Protein AF-A0ABD2J042-F1 (afdb_monom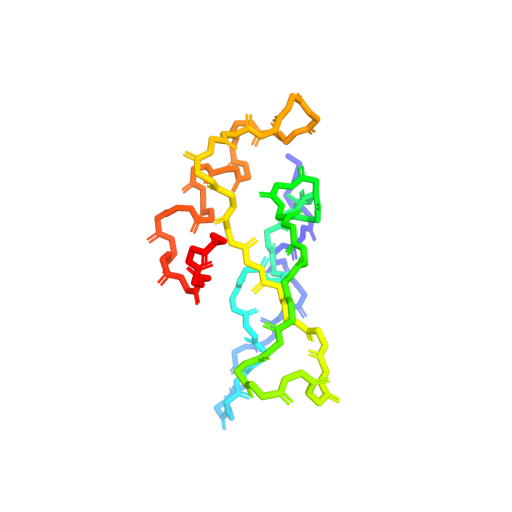er_lite)

Foldseek 3Di:
DPPQQPPDDPDPDPDPDPLSSQPPLVQQWDWDQDVVRPDIDIAGEPDGHPSHDPVSNVVCVVSVPGHYD

Radius of gyration: 13.02 Å; chains: 1; bounding box: 36×30×23 Å

Secondary structure (DSSP, 8-state):
---SSTT----SS-PSPGGGGSTTGGGG-EEEEPTTSSSEEEEB-SS--TTS-HHHHHHHHHHT-SPB-

Organism: Heterodera schachtii (NCBI:txid97005)

Sequence (69 aa):
MLLCALLYPIIIGVGPPAYLAICQWKDCVDEKPAPGGSHTMICLPATRPAQCPEEAWN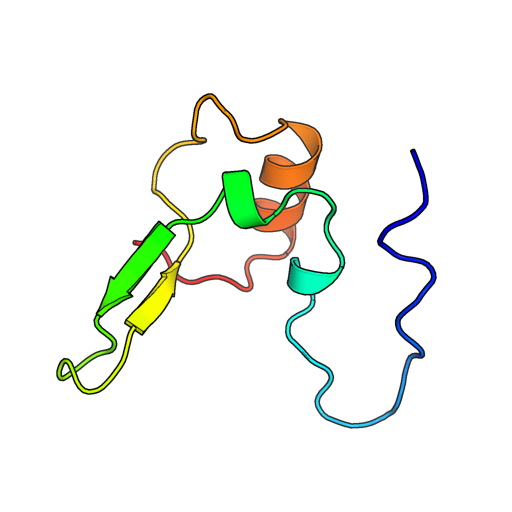QLTELNELEPC

Structure (mmCIF, N/CA/C/O backbone):
data_AF-A0ABD2J042-F1
#
_entry.id   AF-A0ABD2J042-F1
#
loop_
_atom_site.group_PDB
_atom_site.id
_atom_site.type_symbol
_atom_site.label_atom_id
_atom_site.label_alt_id
_atom_site.label_comp_id
_atom_site.label_asym_id
_atom_site.label_entity_id
_atom_site.label_seq_id
_atom_site.pdbx_PDB_ins_code
_atom_site.Cartn_x
_atom_site.Cartn_y
_atom_site.Cartn_z
_atom_site.occupancy
_atom_site.B_iso_or_equiv
_atom_site.auth_seq_id
_atom_site.auth_comp_id
_atom_site.auth_asym_id
_atom_site.auth_atom_id
_atom_site.pdbx_PDB_model_num
ATOM 1 N N . MET A 1 1 ? -19.310 -6.997 1.216 1.00 50.97 1 MET A N 1
ATOM 2 C CA . MET A 1 1 ? -19.400 -6.641 -0.218 1.00 50.97 1 MET A CA 1
ATOM 3 C C . MET A 1 1 ? -18.308 -7.419 -0.943 1.00 50.97 1 MET A C 1
ATOM 5 O O . MET A 1 1 ? -17.172 -6.987 -0.998 1.00 50.97 1 MET A O 1
ATOM 9 N N . LEU A 1 2 ? -18.648 -8.640 -1.364 1.00 50.34 2 LEU A N 1
ATOM 10 C CA . LEU A 1 2 ? -17.748 -9.766 -1.664 1.00 50.34 2 LEU A CA 1
ATOM 11 C C . LEU A 1 2 ? -17.343 -9.858 -3.160 1.00 50.34 2 LEU A C 1
ATOM 13 O O . LEU A 1 2 ? -17.252 -10.952 -3.705 1.00 50.34 2 LEU A O 1
ATOM 17 N N . LEU A 1 3 ? -17.182 -8.731 -3.869 1.00 57.22 3 LEU A N 1
ATOM 18 C CA . LEU A 1 3 ? -17.084 -8.742 -5.344 1.00 57.22 3 LEU A CA 1
ATOM 19 C C . LEU A 1 3 ? -15.662 -8.637 -5.929 1.00 57.22 3 LEU A C 1
ATOM 21 O O . LEU A 1 3 ? -15.485 -9.046 -7.071 1.00 57.22 3 LEU A O 1
ATOM 25 N N . CYS A 1 4 ? -14.645 -8.145 -5.209 1.00 62.00 4 CYS A N 1
ATOM 26 C CA . CYS A 1 4 ? -13.325 -7.914 -5.835 1.00 62.00 4 CYS A CA 1
ATOM 27 C C . CYS A 1 4 ? -12.440 -9.170 -5.947 1.00 62.00 4 CYS A C 1
ATOM 29 O O . CYS A 1 4 ? -11.624 -9.253 -6.859 1.00 62.00 4 CYS A O 1
ATOM 31 N N . ALA A 1 5 ? -12.625 -10.171 -5.077 1.00 55.22 5 ALA A N 1
ATOM 32 C CA . ALA A 1 5 ? -11.753 -11.351 -5.008 1.00 55.22 5 ALA A CA 1
ATOM 33 C C . ALA A 1 5 ? -12.174 -12.525 -5.920 1.00 55.22 5 ALA A C 1
ATOM 35 O O . ALA A 1 5 ? -11.407 -13.464 -6.108 1.00 55.22 5 ALA A O 1
ATOM 36 N N . LEU A 1 6 ? -13.381 -12.502 -6.498 1.00 57.78 6 LEU A N 1
ATOM 37 C CA . LEU A 1 6 ? -13.950 -13.655 -7.219 1.00 57.78 6 LEU A CA 1
ATOM 38 C C . LEU A 1 6 ? -13.526 -13.762 -8.698 1.00 57.78 6 LEU A C 1
ATOM 40 O O . LEU A 1 6 ? -14.002 -14.656 -9.395 1.00 57.78 6 LEU A O 1
ATOM 44 N N . LEU A 1 7 ? -12.660 -12.869 -9.195 1.00 55.81 7 LEU A N 1
ATOM 45 C CA . LEU A 1 7 ? -12.321 -12.783 -10.625 1.00 55.81 7 LEU A CA 1
ATOM 46 C C . LEU A 1 7 ? -10.900 -13.229 -10.998 1.00 55.81 7 LEU A C 1
ATOM 48 O O . LEU A 1 7 ? -10.607 -13.272 -12.191 1.00 55.81 7 LEU A O 1
ATOM 52 N N . TYR A 1 8 ? -10.025 -13.575 -10.045 1.00 57.50 8 TYR A N 1
ATOM 53 C CA . TYR A 1 8 ? -8.666 -14.018 -10.379 1.00 57.50 8 TYR A CA 1
ATOM 54 C C . TYR A 1 8 ? -8.537 -15.546 -10.339 1.00 57.50 8 TYR A C 1
ATOM 56 O O . TYR A 1 8 ? -8.444 -16.121 -9.252 1.00 57.50 8 TYR A O 1
ATOM 64 N N . PRO A 1 9 ? -8.543 -16.242 -11.496 1.00 54.56 9 PRO A N 1
ATOM 65 C CA . PRO A 1 9 ? -8.208 -17.658 -11.523 1.00 54.56 9 PRO A CA 1
ATOM 66 C C . PRO A 1 9 ? -6.769 -17.850 -11.027 1.00 54.56 9 PRO A C 1
ATOM 68 O O . PRO A 1 9 ? -5.872 -17.084 -11.379 1.00 54.56 9 PRO A O 1
ATOM 71 N N . ILE A 1 10 ? -6.550 -18.892 -10.222 1.00 57.19 10 ILE A N 1
ATOM 72 C CA . ILE A 1 10 ? -5.224 -19.331 -9.770 1.00 57.19 10 ILE A CA 1
ATOM 73 C C . ILE A 1 10 ? -4.513 -19.948 -10.985 1.00 57.19 10 ILE A C 1
ATOM 75 O O . ILE A 1 10 ? -4.520 -21.162 -11.180 1.00 57.19 10 ILE A O 1
ATOM 79 N N . ILE A 1 11 ? -3.983 -19.113 -11.879 1.00 54.28 11 ILE A N 1
ATOM 80 C CA . ILE A 1 11 ? -3.176 -19.568 -13.014 1.00 54.28 11 ILE A CA 1
ATOM 81 C C . ILE A 1 11 ? -1.747 -19.739 -12.501 1.00 54.28 11 ILE A C 1
ATOM 83 O O . ILE A 1 11 ? -1.198 -18.816 -11.905 1.00 54.28 11 ILE A O 1
ATOM 87 N N . ILE A 1 12 ? -1.137 -20.907 -12.725 1.00 56.72 12 ILE A N 1
ATOM 88 C CA . ILE A 1 12 ? 0.279 -21.163 -12.415 1.00 56.72 12 ILE A CA 1
ATOM 89 C C . ILE A 1 12 ? 1.135 -20.414 -13.451 1.00 56.72 12 ILE A C 1
ATOM 91 O O . ILE A 1 12 ? 1.637 -20.968 -14.422 1.00 56.72 12 ILE A O 1
ATOM 95 N N . GLY A 1 13 ? 1.215 -19.108 -13.256 1.00 55.66 13 GLY A N 1
ATOM 96 C CA . GLY A 1 13 ? 2.124 -18.130 -13.837 1.00 55.66 13 GLY A CA 1
ATOM 97 C C . GLY A 1 13 ? 2.349 -17.079 -12.749 1.00 55.66 13 GLY A C 1
ATOM 98 O O . GLY A 1 13 ? 1.597 -17.060 -11.775 1.00 55.66 13 GLY A O 1
ATOM 99 N N . VAL A 1 14 ? 3.381 -16.237 -12.847 1.00 63.94 14 VAL A N 1
ATOM 100 C CA . VAL A 1 14 ? 3.528 -15.115 -11.902 1.00 63.94 14 VAL A CA 1
ATOM 101 C C . VAL A 1 14 ? 2.299 -14.232 -12.096 1.00 63.94 14 VAL A C 1
ATOM 103 O O . VAL A 1 14 ? 2.198 -13.509 -13.086 1.00 63.94 14 VAL A O 1
ATOM 106 N N . GLY A 1 15 ? 1.307 -14.418 -11.226 1.00 67.12 15 GLY A N 1
ATOM 107 C CA . GLY A 1 15 ? 0.065 -13.671 -11.249 1.00 67.12 15 GLY A CA 1
ATOM 108 C C . GLY A 1 15 ? 0.363 -12.190 -11.065 1.00 67.12 15 GLY A C 1
ATOM 109 O O . GLY A 1 15 ? 1.480 -11.816 -10.693 1.00 67.12 15 GLY A O 1
ATOM 110 N N . PRO A 1 16 ? -0.612 -11.318 -11.329 1.00 81.88 16 PRO A N 1
ATOM 111 C CA . PRO A 1 16 ? -0.442 -9.940 -10.910 1.00 81.88 16 PRO A CA 1
ATOM 112 C C . PRO A 1 16 ? -0.220 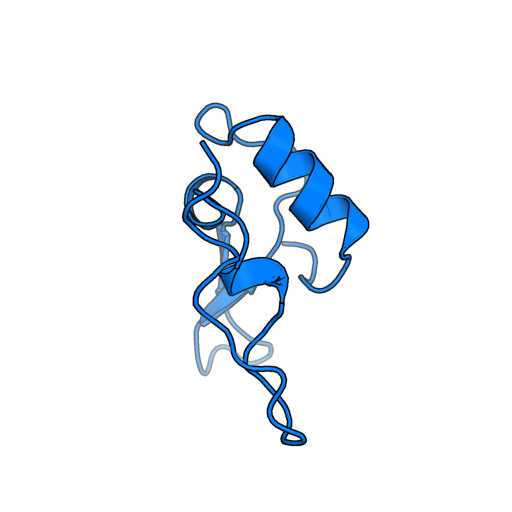-9.867 -9.391 1.00 81.88 16 PRO A C 1
ATOM 114 O O . PRO A 1 16 ? -0.516 -10.831 -8.674 1.00 81.88 16 PRO A O 1
ATOM 117 N N . PRO A 1 17 ? 0.204 -8.700 -8.895 1.00 86.88 17 PRO A N 1
ATOM 118 C CA . PRO A 1 17 ? 0.278 -8.474 -7.468 1.00 86.88 17 PRO A CA 1
ATOM 119 C C . PRO A 1 17 ? -1.039 -8.795 -6.755 1.00 86.88 17 PRO A C 1
ATOM 121 O O . PRO A 1 17 ? -2.123 -8.441 -7.238 1.00 86.88 17 PRO A O 1
ATOM 124 N N . ALA A 1 18 ? -0.949 -9.456 -5.604 1.00 87.94 18 ALA A N 1
ATOM 125 C CA . ALA A 1 18 ? -2.106 -9.911 -4.838 1.00 87.94 18 ALA A CA 1
ATOM 126 C C . ALA A 1 18 ? -2.957 -8.737 -4.337 1.00 87.94 18 ALA A C 1
ATOM 128 O O . ALA A 1 18 ? -4.188 -8.832 -4.312 1.00 87.94 18 ALA A O 1
ATOM 129 N N . TYR A 1 19 ? -2.330 -7.599 -4.021 1.00 89.25 19 TYR A N 1
ATOM 130 C CA . TYR A 1 19 ? -3.047 -6.403 -3.576 1.00 89.25 19 TYR A CA 1
ATOM 131 C C . TYR A 1 19 ? -4.073 -5.872 -4.593 1.00 89.25 19 TYR A C 1
ATOM 133 O O . TYR A 1 19 ? -5.028 -5.201 -4.200 1.00 89.25 19 TYR A O 1
ATOM 141 N N . LEU A 1 20 ? -3.944 -6.203 -5.888 1.00 90.31 20 LEU A N 1
ATOM 142 C CA . LEU A 1 20 ? -4.920 -5.803 -6.911 1.00 90.31 20 LEU A CA 1
ATOM 143 C C . LEU A 1 20 ? -6.298 -6.451 -6.719 1.00 90.31 20 LEU A C 1
ATOM 145 O O . LEU A 1 20 ? -7.280 -5.953 -7.273 1.00 90.31 20 LEU A O 1
ATOM 149 N N . ALA A 1 21 ? -6.385 -7.531 -5.938 1.00 89.12 21 ALA A N 1
ATOM 150 C CA . ALA A 1 21 ? -7.643 -8.182 -5.586 1.00 89.12 21 ALA A CA 1
ATOM 151 C C . ALA A 1 21 ? -8.365 -7.520 -4.392 1.00 89.12 21 ALA A C 1
ATOM 153 O O . ALA A 1 21 ? -9.543 -7.807 -4.159 1.00 89.12 21 ALA A O 1
ATOM 154 N N . ILE A 1 22 ? -7.699 -6.627 -3.646 1.00 90.56 22 ILE A N 1
ATOM 155 C CA . ILE A 1 22 ? -8.285 -5.930 -2.492 1.00 90.56 22 ILE A CA 1
ATOM 156 C C . ILE A 1 22 ? -9.205 -4.811 -2.988 1.00 90.56 22 ILE A C 1
ATOM 158 O O . ILE A 1 22 ? -8.810 -3.951 -3.771 1.00 90.56 22 ILE A O 1
ATOM 162 N N . CYS A 1 23 ? -10.455 -4.775 -2.528 1.00 89.88 23 CYS A N 1
ATOM 163 C CA . CYS A 1 23 ? -11.350 -3.676 -2.888 1.00 89.88 23 CYS A CA 1
ATOM 164 C C . CYS A 1 23 ? -10.803 -2.333 -2.390 1.00 89.88 23 CYS A C 1
ATOM 166 O O . CYS A 1 23 ? -10.377 -2.232 -1.245 1.00 89.88 23 CYS A O 1
ATOM 168 N N . GLN A 1 24 ? -10.903 -1.286 -3.216 1.00 93.25 24 GLN A N 1
ATOM 169 C CA . GLN A 1 24 ? -10.510 0.083 -2.839 1.00 93.25 24 GLN A CA 1
ATOM 170 C C . GLN A 1 24 ? -9.032 0.214 -2.410 1.00 93.25 24 GLN A C 1
ATOM 172 O O . GLN A 1 24 ? -8.666 1.176 -1.746 1.00 93.25 24 GLN A O 1
ATOM 177 N N . TRP A 1 25 ? -8.152 -0.706 -2.836 1.00 94.12 25 TRP A N 1
ATOM 178 C CA . TRP A 1 25 ? -6.715 -0.632 -2.526 1.00 94.12 25 TRP A CA 1
ATOM 179 C C . TRP A 1 25 ? -6.075 0.690 -2.966 1.00 94.12 25 TRP A C 1
ATOM 181 O O . TRP A 1 25 ? -5.165 1.184 -2.310 1.00 94.12 25 TRP A O 1
ATOM 191 N N . LYS A 1 26 ? -6.575 1.283 -4.058 1.00 95.94 26 LYS A N 1
ATOM 192 C CA . LYS A 1 26 ? -6.073 2.545 -4.620 1.00 95.94 26 LYS A CA 1
ATOM 193 C C . LYS A 1 26 ? -6.190 3.724 -3.658 1.00 95.94 26 LYS A C 1
ATOM 195 O O . LYS A 1 26 ? -5.379 4.633 -3.735 1.00 95.94 26 LYS A O 1
ATOM 200 N N . ASP A 1 27 ? -7.162 3.695 -2.751 1.00 97.12 27 ASP A N 1
ATOM 201 C CA . ASP A 1 27 ? -7.374 4.765 -1.772 1.00 97.12 27 ASP A CA 1
ATOM 202 C C . ASP A 1 27 ? -6.375 4.689 -0.603 1.00 97.12 27 ASP A C 1
ATOM 204 O O . ASP A 1 27 ? -6.302 5.598 0.224 1.00 97.12 27 ASP A O 1
ATOM 208 N N . CYS A 1 28 ? -5.611 3.598 -0.531 1.00 97.06 28 CYS A N 1
ATOM 209 C CA . CYS A 1 28 ? -4.704 3.254 0.558 1.00 97.06 28 CYS A CA 1
ATOM 210 C C . CYS A 1 28 ? -3.223 3.355 0.193 1.00 97.06 28 CYS A C 1
ATOM 212 O O . CYS A 1 28 ? -2.381 3.165 1.067 1.00 97.06 28 CYS A O 1
ATOM 214 N N . VAL A 1 29 ? -2.900 3.603 -1.073 1.00 97.00 29 VAL A N 1
ATOM 215 C CA . VAL A 1 29 ? -1.530 3.597 -1.592 1.00 97.00 29 VAL A CA 1
ATOM 216 C C . VAL A 1 29 ? -1.147 4.960 -2.148 1.00 97.00 29 VAL A C 1
ATOM 218 O O . VAL A 1 29 ? -2.018 5.746 -2.512 1.00 97.00 29 VAL A O 1
ATOM 221 N N . ASP A 1 30 ? 0.153 5.199 -2.264 1.00 96.69 30 ASP A N 1
ATOM 222 C CA . ASP A 1 30 ? 0.716 6.362 -2.946 1.00 96.69 30 ASP A CA 1
ATOM 223 C C . ASP A 1 30 ? 1.633 5.918 -4.095 1.00 96.69 30 ASP A C 1
ATOM 225 O O . ASP A 1 30 ? 1.893 4.729 -4.303 1.00 96.69 30 ASP A O 1
ATOM 229 N N . GLU A 1 31 ? 2.128 6.888 -4.862 1.00 95.56 31 GLU A N 1
ATOM 230 C CA . GLU A 1 31 ? 3.131 6.671 -5.901 1.00 95.56 31 GLU A CA 1
ATOM 231 C C . GLU A 1 31 ? 4.463 7.308 -5.493 1.00 95.56 31 GLU A C 1
ATOM 233 O O . GLU A 1 31 ? 4.512 8.466 -5.077 1.00 95.56 31 GLU A O 1
ATOM 238 N N . LYS A 1 32 ? 5.567 6.580 -5.676 1.00 94.25 32 LYS A N 1
ATOM 239 C CA . LYS A 1 32 ? 6.931 7.113 -5.548 1.00 94.25 32 LYS A CA 1
ATOM 240 C C . LYS A 1 32 ? 7.734 6.871 -6.828 1.00 94.25 32 LYS A C 1
ATOM 242 O O . LYS A 1 32 ? 7.475 5.897 -7.537 1.00 94.25 32 LYS A O 1
ATOM 247 N N . PRO A 1 33 ? 8.727 7.714 -7.160 1.00 95.12 33 PRO A N 1
ATOM 248 C CA . PRO A 1 33 ? 9.659 7.406 -8.236 1.00 95.12 33 PRO A CA 1
ATOM 249 C C . PRO A 1 33 ? 10.401 6.098 -7.947 1.00 95.12 33 PRO A C 1
ATOM 251 O O . PRO A 1 33 ? 10.874 5.873 -6.831 1.00 95.12 33 PRO A O 1
ATOM 254 N N . ALA A 1 34 ? 10.540 5.253 -8.963 1.00 91.00 34 ALA A N 1
ATOM 255 C CA . ALA A 1 34 ? 11.403 4.085 -8.898 1.00 91.00 34 ALA A CA 1
ATOM 256 C C . ALA A 1 34 ? 12.856 4.503 -8.617 1.00 91.00 34 ALA A C 1
ATOM 258 O O . ALA A 1 34 ? 13.247 5.628 -8.960 1.00 91.00 34 ALA A O 1
ATOM 259 N N . PRO A 1 35 ? 13.699 3.619 -8.055 1.00 88.38 35 PRO A N 1
ATOM 260 C CA . PRO A 1 35 ? 15.119 3.906 -7.908 1.00 88.38 35 PRO A CA 1
ATOM 261 C C . PRO A 1 35 ? 15.721 4.301 -9.265 1.00 88.38 35 PRO A C 1
ATOM 263 O O . PRO A 1 35 ? 15.633 3.557 -10.241 1.00 88.38 35 PRO A O 1
ATOM 266 N N . GLY A 1 36 ? 16.289 5.505 -9.348 1.00 88.81 36 GLY A N 1
ATOM 267 C CA . GLY A 1 36 ? 16.813 6.063 -10.602 1.00 88.81 36 GLY A CA 1
ATOM 268 C C . GLY A 1 36 ? 15.807 6.847 -11.459 1.00 88.81 36 GLY A C 1
ATOM 269 O O . GLY A 1 36 ? 16.186 7.332 -12.520 1.00 88.81 36 GLY A O 1
ATOM 270 N N . GLY A 1 37 ? 14.557 7.015 -11.014 1.00 90.19 37 GLY A N 1
ATOM 271 C CA . GLY A 1 37 ? 13.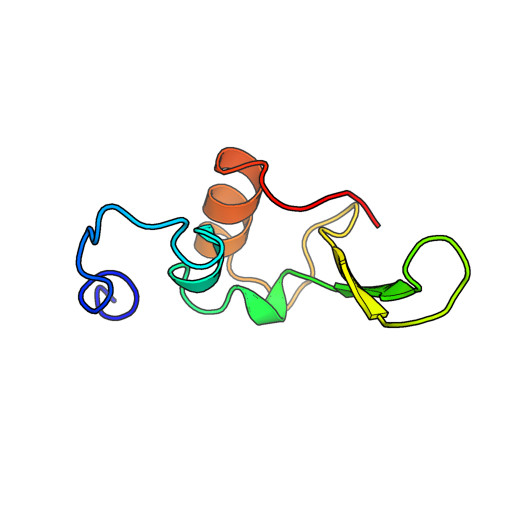588 7.968 -11.574 1.00 90.19 37 GLY A CA 1
ATOM 272 C C . GLY A 1 37 ? 13.042 7.635 -12.966 1.00 90.19 37 GLY A C 1
ATOM 273 O O . GLY A 1 37 ? 12.479 8.506 -13.622 1.00 90.19 37 GLY A O 1
ATOM 274 N N . SER A 1 38 ? 13.211 6.400 -13.440 1.00 92.38 38 SER A N 1
ATOM 275 C CA . SER A 1 38 ? 12.804 5.990 -14.793 1.00 92.38 38 SER A CA 1
ATOM 276 C C . SER A 1 38 ? 11.300 5.739 -14.950 1.00 92.38 38 SER A C 1
ATOM 278 O O . SER A 1 38 ? 10.800 5.719 -16.071 1.00 92.38 38 SER A O 1
ATOM 280 N N . HIS A 1 39 ? 10.586 5.528 -13.845 1.00 91.56 39 HIS A N 1
ATOM 281 C CA . HIS A 1 39 ? 9.142 5.295 -13.787 1.00 91.56 39 HIS A CA 1
ATOM 282 C C . HIS A 1 39 ? 8.616 5.591 -12.374 1.00 91.56 39 HIS A C 1
ATOM 284 O O . HIS A 1 39 ? 9.406 5.833 -11.459 1.00 91.56 39 HIS A O 1
ATOM 290 N N . THR A 1 40 ? 7.297 5.577 -12.188 1.00 95.12 40 THR A N 1
ATOM 291 C CA . THR A 1 40 ? 6.654 5.594 -10.867 1.00 95.12 40 THR A CA 1
ATOM 292 C C . THR A 1 40 ? 6.278 4.177 -10.444 1.00 95.12 40 THR A C 1
ATOM 294 O O . THR A 1 40 ? 6.001 3.314 -11.278 1.00 95.12 40 THR A O 1
ATOM 297 N N . MET A 1 41 ? 6.302 3.930 -9.139 1.00 92.94 41 MET A N 1
ATOM 298 C CA . MET A 1 41 ? 5.883 2.679 -8.519 1.00 92.94 41 MET A CA 1
ATOM 299 C C . MET A 1 41 ? 4.877 2.952 -7.405 1.00 92.94 41 MET A C 1
ATOM 301 O O . MET A 1 41 ? 4.959 3.974 -6.725 1.00 92.94 41 MET A O 1
ATOM 305 N N . ILE A 1 42 ? 3.945 2.018 -7.223 1.00 95.69 42 ILE A N 1
ATOM 306 C CA . ILE A 1 42 ? 3.001 2.030 -6.104 1.00 95.69 42 ILE A CA 1
ATOM 307 C C . ILE A 1 42 ? 3.756 1.709 -4.813 1.00 95.69 42 ILE A C 1
ATOM 309 O O . ILE A 1 42 ? 4.598 0.810 -4.793 1.00 95.69 42 ILE A O 1
ATOM 313 N N . CYS A 1 43 ? 3.435 2.415 -3.737 1.00 95.94 43 CYS A N 1
ATOM 314 C CA . CYS A 1 43 ? 3.996 2.188 -2.416 1.00 95.94 43 CYS A CA 1
ATOM 315 C C . CY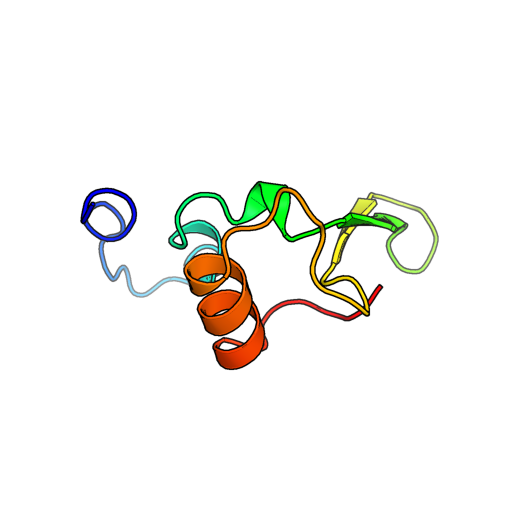S A 1 43 ? 2.934 2.300 -1.321 1.00 95.94 43 CYS A C 1
ATOM 317 O O . CYS A 1 43 ? 1.867 2.887 -1.514 1.00 95.94 43 CYS A O 1
ATOM 319 N N . LEU A 1 44 ? 3.228 1.707 -0.166 1.00 97.06 44 LEU A N 1
ATOM 320 C CA . LEU A 1 44 ? 2.397 1.794 1.023 1.00 97.06 44 LEU A CA 1
ATOM 321 C C . LEU A 1 44 ? 2.831 3.008 1.869 1.00 97.06 44 LEU A C 1
ATOM 323 O O . LEU A 1 44 ? 3.991 3.066 2.286 1.00 97.06 44 LEU A O 1
ATOM 327 N N . PRO A 1 45 ? 1.939 3.971 2.146 1.00 96.75 45 PRO A N 1
ATOM 328 C CA . PRO A 1 45 ? 2.246 5.124 2.983 1.00 96.75 45 PRO A CA 1
ATOM 329 C C . PRO A 1 45 ? 2.569 4.712 4.426 1.00 96.75 45 PRO A C 1
ATOM 331 O O . PRO A 1 45 ? 2.146 3.660 4.901 1.00 96.75 45 PRO A O 1
ATOM 334 N N . A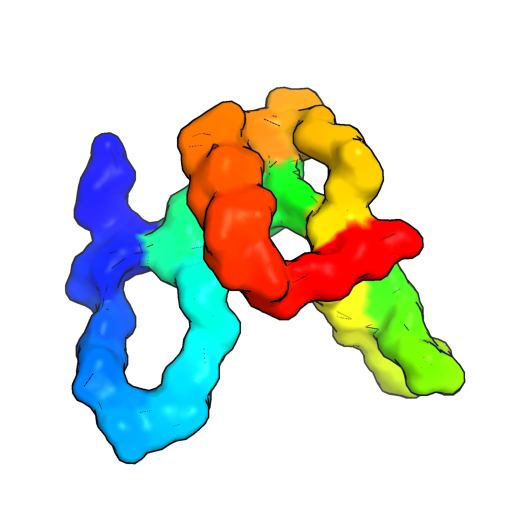LA A 1 46 ? 3.259 5.576 5.175 1.00 96.12 46 ALA A N 1
ATOM 335 C CA . ALA A 1 46 ? 3.582 5.310 6.582 1.00 96.12 46 ALA A CA 1
ATOM 336 C C . ALA A 1 46 ? 2.349 5.306 7.512 1.00 96.12 46 ALA A C 1
ATOM 338 O O . ALA A 1 46 ? 2.382 4.722 8.596 1.00 96.12 46 ALA A O 1
ATOM 339 N N . THR A 1 47 ? 1.264 5.977 7.116 1.00 96.56 47 THR A N 1
ATOM 340 C CA . THR A 1 47 ? 0.015 6.071 7.879 1.00 96.56 47 THR A CA 1
ATOM 341 C C . THR A 1 47 ? -1.189 5.874 6.965 1.00 96.56 47 THR A C 1
ATOM 343 O O . THR A 1 47 ? -1.162 6.257 5.798 1.00 96.56 47 THR A O 1
ATOM 346 N N . ARG A 1 48 ? -2.266 5.287 7.501 1.00 97.19 48 ARG A N 1
ATOM 347 C CA . ARG A 1 48 ? -3.498 5.033 6.745 1.00 97.19 48 ARG A CA 1
ATOM 348 C C . ARG A 1 48 ? -4.126 6.351 6.262 1.00 97.19 48 ARG A C 1
ATOM 350 O O . ARG A 1 48 ? -4.493 7.166 7.116 1.00 97.19 48 ARG A O 1
ATOM 357 N N . PRO A 1 49 ? -4.333 6.547 4.945 1.00 97.12 49 PRO A N 1
ATOM 358 C CA . PRO A 1 49 ? -5.050 7.711 4.428 1.00 97.12 49 PRO A CA 1
ATOM 359 C C . PRO A 1 49 ? -6.495 7.776 4.937 1.00 97.12 49 PRO A C 1
ATOM 361 O O . PRO A 1 49 ? -7.119 6.750 5.203 1.00 97.12 49 PRO A O 1
ATOM 364 N N . ALA A 1 50 ? -7.067 8.978 5.040 1.00 97.19 50 ALA A N 1
ATOM 365 C CA . ALA A 1 50 ? -8.430 9.154 5.557 1.00 97.19 50 ALA A CA 1
ATOM 366 C C . ALA A 1 50 ? -9.498 8.493 4.666 1.00 97.19 50 ALA A C 1
ATOM 368 O O . ALA A 1 50 ? -10.502 7.996 5.170 1.00 97.19 50 ALA A O 1
ATOM 369 N N . GLN A 1 51 ? -9.267 8.482 3.351 1.00 95.62 51 GLN A N 1
ATOM 370 C CA . GLN A 1 51 ? -10.133 7.849 2.358 1.00 95.62 51 GLN A CA 1
ATOM 371 C C . GLN A 1 51 ? -9.968 6.324 2.278 1.00 95.62 51 GLN A C 1
ATOM 373 O O . GLN A 1 51 ? -10.813 5.658 1.689 1.00 95.62 51 GLN A O 1
ATOM 378 N N . CYS A 1 52 ? -8.906 5.768 2.867 1.00 97.00 52 CYS A N 1
ATOM 379 C CA . CYS A 1 52 ? -8.636 4.339 2.828 1.00 97.00 52 CYS A CA 1
ATOM 380 C C . CYS A 1 52 ? -9.551 3.582 3.806 1.00 97.00 52 CYS A C 1
ATOM 382 O O . CYS A 1 52 ? -9.497 3.839 5.017 1.00 97.00 52 CYS A O 1
ATOM 384 N N . PRO A 1 53 ? -10.355 2.610 3.333 1.00 96.50 53 PRO A N 1
ATOM 385 C CA . PRO A 1 53 ? -11.138 1.757 4.217 1.00 96.50 53 PRO A CA 1
ATOM 386 C C . PRO A 1 53 ? -10.237 0.955 5.159 1.00 96.50 53 PRO A C 1
ATOM 388 O O . PRO A 1 53 ? -9.240 0.375 4.733 1.00 96.50 53 PRO A O 1
ATOM 391 N N . GLU A 1 54 ? -10.620 0.852 6.433 1.00 96.81 54 GLU A N 1
ATOM 392 C CA . GLU A 1 54 ? -9.842 0.109 7.435 1.00 96.81 54 GLU A CA 1
ATOM 393 C C . GLU A 1 54 ? -9.614 -1.356 7.040 1.00 96.81 54 GLU A C 1
ATOM 395 O O . GLU A 1 54 ? -8.514 -1.875 7.194 1.00 96.81 54 GLU A O 1
ATOM 400 N N . GLU A 1 55 ? -10.626 -2.002 6.459 1.00 95.06 55 GLU A N 1
ATOM 401 C CA . GLU A 1 55 ? -10.524 -3.383 5.986 1.00 95.06 55 GLU A CA 1
ATOM 402 C C . GLU A 1 55 ? -9.490 -3.537 4.855 1.00 95.06 55 GLU A C 1
ATOM 404 O O . GLU A 1 55 ? -8.718 -4.495 4.852 1.00 95.06 55 GLU A O 1
ATOM 409 N N . ALA A 1 56 ? -9.441 -2.581 3.920 1.00 95.38 56 ALA A N 1
ATOM 410 C CA . ALA A 1 56 ? -8.476 -2.588 2.823 1.00 95.38 56 ALA A CA 1
ATOM 411 C C . ALA A 1 56 ? -7.055 -2.318 3.334 1.00 95.38 56 ALA A C 1
ATOM 413 O O . ALA A 1 56 ? -6.123 -3.009 2.933 1.00 95.38 56 ALA A O 1
ATOM 414 N N . TRP A 1 57 ? -6.902 -1.368 4.263 1.00 97.25 57 TRP A N 1
ATOM 415 C CA . TRP A 1 57 ? -5.627 -1.088 4.923 1.00 97.25 57 TRP A CA 1
ATOM 416 C C . TRP A 1 57 ? -5.058 -2.328 5.608 1.00 97.25 57 TRP A C 1
ATOM 418 O O . TRP A 1 57 ? -3.913 -2.694 5.358 1.00 97.25 57 TRP A O 1
ATOM 428 N N . ASN A 1 58 ? -5.877 -2.998 6.425 1.00 96.75 58 ASN A N 1
ATOM 429 C CA . ASN A 1 58 ? -5.455 -4.181 7.166 1.00 96.75 58 ASN A CA 1
ATOM 430 C C . ASN A 1 58 ? -5.000 -5.286 6.202 1.00 96.75 58 ASN A C 1
ATOM 432 O O . ASN A 1 58 ? -3.884 -5.782 6.342 1.00 96.75 58 ASN A O 1
ATOM 436 N N . GLN A 1 59 ? -5.787 -5.581 5.158 1.00 94.94 59 GLN A N 1
ATOM 437 C CA . GLN A 1 59 ? -5.407 -6.563 4.136 1.00 94.94 59 GLN A CA 1
ATOM 438 C C . GLN A 1 59 ? -4.097 -6.191 3.422 1.00 94.94 59 GLN A C 1
ATOM 440 O O . GLN A 1 59 ? -3.240 -7.051 3.239 1.00 94.94 59 GLN A O 1
ATOM 445 N N . LEU A 1 60 ? -3.902 -4.921 3.045 1.00 94.31 60 LEU A N 1
ATOM 446 C CA . LEU A 1 60 ? -2.666 -4.461 2.399 1.00 94.31 60 LEU A CA 1
ATOM 447 C C . LEU A 1 60 ? -1.444 -4.627 3.309 1.00 94.31 60 LEU A C 1
ATOM 449 O O . LEU A 1 60 ? -0.407 -5.115 2.860 1.00 94.31 60 LEU A O 1
ATOM 453 N N . THR A 1 61 ? -1.571 -4.253 4.586 1.00 94.44 61 THR A N 1
ATOM 454 C CA . THR A 1 61 ? -0.486 -4.389 5.568 1.00 94.44 61 THR A CA 1
ATOM 455 C C . THR A 1 61 ? -0.172 -5.847 5.901 1.00 94.44 61 THR A C 1
ATOM 457 O O . THR A 1 61 ? 0.993 -6.186 6.084 1.00 94.44 61 THR A O 1
ATOM 460 N N . GLU A 1 62 ? -1.181 -6.720 5.942 1.00 95.06 62 GLU A N 1
ATOM 461 C CA . GLU A 1 62 ? -1.010 -8.155 6.190 1.00 95.06 62 GLU A CA 1
ATOM 462 C C . GLU A 1 62 ? -0.386 -8.881 4.991 1.00 95.06 62 GLU A C 1
ATOM 464 O O . GLU A 1 62 ? 0.451 -9.762 5.188 1.00 95.06 62 GLU A O 1
ATOM 469 N N . LEU A 1 63 ? -0.746 -8.499 3.756 1.00 92.25 63 LEU A N 1
ATOM 470 C CA . LEU A 1 63 ? -0.120 -9.037 2.542 1.00 92.25 63 LEU A CA 1
ATOM 471 C C . LEU A 1 63 ? 1.373 -8.699 2.465 1.00 92.25 63 LEU A C 1
ATOM 473 O O . LEU A 1 63 ? 2.143 -9.503 1.941 1.00 92.25 63 LEU A O 1
ATOM 477 N N . ASN A 1 64 ? 1.771 -7.520 2.964 1.00 91.38 64 ASN A N 1
ATOM 478 C CA . ASN A 1 64 ? 3.160 -7.047 3.003 1.00 91.38 64 ASN A CA 1
ATOM 479 C C . ASN A 1 64 ? 3.893 -7.168 1.646 1.00 91.38 64 ASN A C 1
ATOM 481 O O . ASN A 1 64 ? 5.073 -7.507 1.570 1.00 91.38 64 ASN A O 1
ATOM 485 N N . GLU A 1 65 ? 3.158 -6.931 0.561 1.00 92.00 65 GLU A N 1
ATOM 486 C CA . GLU A 1 65 ? 3.661 -7.013 -0.813 1.00 92.00 65 GLU A CA 1
ATOM 487 C C . GLU A 1 65 ? 4.176 -5.657 -1.324 1.00 92.00 65 GLU A C 1
ATOM 489 O O . GLU A 1 65 ? 5.034 -5.601 -2.204 1.00 92.00 65 GLU A O 1
ATOM 494 N N . LEU A 1 66 ? 3.653 -4.558 -0.773 1.00 93.44 66 LEU A N 1
ATOM 495 C CA . LEU A 1 66 ? 4.006 -3.194 -1.158 1.00 93.44 66 LEU A CA 1
ATOM 496 C C . LEU A 1 66 ? 5.201 -2.679 -0.354 1.00 93.44 66 LEU A C 1
ATOM 498 O O . LEU A 1 66 ? 5.245 -2.804 0.869 1.00 93.44 66 LEU A O 1
ATOM 502 N N . GLU A 1 67 ? 6.138 -2.025 -1.036 1.00 93.69 67 GLU A N 1
ATOM 503 C CA . GLU A 1 67 ? 7.224 -1.309 -0.371 1.00 93.69 67 GLU A CA 1
ATOM 504 C C . GLU A 1 67 ? 6.723 -0.041 0.328 1.00 93.69 67 GLU A C 1
ATOM 506 O O . GLU A 1 67 ? 5.809 0.612 -0.184 1.00 93.69 67 GLU A O 1
ATOM 511 N N . PRO A 1 68 ? 7.369 0.390 1.424 1.00 93.94 68 PRO A N 1
ATOM 512 C CA . PRO A 1 68 ? 7.075 1.680 2.025 1.00 93.94 68 PRO A CA 1
ATOM 513 C C . PRO A 1 68 ? 7.400 2.829 1.064 1.00 93.94 68 PRO A C 1
ATOM 515 O O . PRO A 1 68 ? 8.401 2.786 0.330 1.00 93.94 68 PRO A O 1
ATOM 518 N N . CYS A 1 69 ? 6.548 3.850 1.088 1.00 93.00 69 CYS A N 1
ATOM 519 C CA . CYS A 1 69 ? 6.918 5.198 0.683 1.00 93.00 69 CYS A CA 1
ATOM 520 C C . CYS A 1 69 ? 7.904 5.778 1.724 1.00 93.00 69 CYS A C 1
ATOM 522 O O . CYS A 1 69 ? 8.885 6.405 1.283 1.00 93.00 69 CYS A O 1
#

pLDDT: mean 85.75, std 15.52, range [50.34, 97.25]